Protein AF-A0A259GC71-F1 (afdb_monomer_lite)

Sequence (71 aa):
MLHIVNKSATDRGSLESCLAMATKGSAVLLIEDAVYAATTGGAAAAKIQAAAADLIWLQSTKAASLGCNLI

Structure (mmCIF, N/CA/C/O backbone):
data_AF-A0A259GC71-F1
#
_entry.id   AF-A0A259GC71-F1
#
loop_
_atom_site.group_PDB
_atom_site.id
_atom_site.type_symbol
_atom_site.label_atom_id
_atom_site.label_alt_id
_atom_site.label_comp_id
_atom_site.label_asym_id
_atom_site.label_entity_id
_atom_site.label_seq_id
_atom_site.pdbx_PDB_ins_code
_atom_site.Cartn_x
_atom_site.Cartn_y
_atom_site.Cartn_z
_atom_site.occupancy
_atom_site.B_iso_or_equiv
_atom_site.auth_seq_id
_atom_site.auth_comp_id
_atom_site.auth_asym_id
_atom_site.auth_atom_id
_atom_site.pdbx_PDB_model_num
ATOM 1 N N . MET A 1 1 ? -2.783 3.310 16.176 1.00 89.88 1 MET A N 1
ATOM 2 C CA . MET A 1 1 ? -1.304 3.320 16.303 1.00 89.88 1 MET A CA 1
ATOM 3 C C . MET A 1 1 ? -0.728 4.097 15.124 1.00 89.88 1 MET A C 1
ATOM 5 O O . MET A 1 1 ? -1.404 4.152 14.104 1.00 89.88 1 MET A O 1
ATOM 9 N N . LEU A 1 2 ? 0.455 4.710 15.242 1.00 94.62 2 LEU A N 1
ATOM 10 C CA . LEU A 1 2 ? 1.165 5.295 14.096 1.00 94.62 2 LEU A CA 1
ATOM 11 C C . LEU A 1 2 ? 2.285 4.349 13.652 1.00 94.62 2 LEU A C 1
ATOM 13 O O . LEU A 1 2 ? 3.152 4.008 14.453 1.00 94.62 2 LEU A O 1
ATOM 17 N N . HIS A 1 3 ? 2.271 3.965 12.381 1.00 95.38 3 HIS A N 1
ATOM 18 C CA . HIS A 1 3 ? 3.318 3.191 11.729 1.00 95.38 3 HIS A CA 1
ATOM 19 C C . HIS A 1 3 ? 4.080 4.095 10.765 1.00 95.38 3 HIS A C 1
ATOM 21 O O . HIS A 1 3 ? 3.471 4.874 10.037 1.00 95.38 3 HIS A O 1
ATOM 27 N N . ILE A 1 4 ? 5.406 4.000 10.753 1.00 94.69 4 ILE A N 1
ATOM 28 C CA . ILE A 1 4 ? 6.262 4.814 9.889 1.00 94.69 4 ILE A CA 1
ATOM 29 C C . ILE A 1 4 ? 7.064 3.869 9.007 1.00 94.69 4 ILE A C 1
ATOM 31 O O . ILE A 1 4 ? 7.732 2.968 9.512 1.00 94.69 4 ILE A O 1
ATOM 35 N N . VAL A 1 5 ? 7.003 4.086 7.697 1.00 93.94 5 VAL A N 1
ATOM 36 C CA . VAL A 1 5 ? 7.790 3.348 6.708 1.00 93.94 5 VAL A CA 1
ATOM 37 C C . VAL A 1 5 ? 8.678 4.354 5.992 1.00 93.94 5 VAL A C 1
ATOM 39 O O . VAL A 1 5 ? 8.186 5.342 5.447 1.00 93.94 5 VAL A O 1
ATOM 42 N N . ASN A 1 6 ? 9.988 4.119 6.017 1.00 93.50 6 ASN A N 1
ATOM 43 C CA . ASN A 1 6 ? 10.976 4.970 5.350 1.00 93.50 6 ASN A CA 1
ATOM 44 C C . ASN A 1 6 ? 11.742 4.259 4.224 1.00 93.50 6 ASN A C 1
ATOM 46 O O . ASN A 1 6 ? 12.487 4.888 3.478 1.00 93.50 6 ASN A O 1
ATOM 50 N N . LYS A 1 7 ? 11.560 2.944 4.082 1.00 93.75 7 LYS A N 1
ATOM 51 C CA . LYS A 1 7 ? 12.183 2.149 3.023 1.00 93.75 7 LYS A CA 1
ATOM 52 C C . LYS A 1 7 ? 11.244 1.930 1.849 1.00 93.75 7 LYS A C 1
ATOM 54 O O . LYS A 1 7 ? 10.026 1.916 2.008 1.00 93.75 7 LYS A O 1
ATOM 59 N N . SER A 1 8 ? 11.839 1.768 0.667 1.00 90.88 8 SER A N 1
ATOM 60 C CA . SER A 1 8 ? 11.112 1.426 -0.556 1.00 90.88 8 SER A CA 1
ATOM 61 C C . SER A 1 8 ? 10.229 0.197 -0.331 1.00 90.88 8 SER A C 1
ATOM 63 O O . SER A 1 8 ? 10.626 -0.741 0.359 1.00 90.88 8 SER A O 1
ATOM 65 N N . ALA A 1 9 ? 9.068 0.151 -0.985 1.00 90.06 9 ALA A N 1
ATOM 66 C CA . ALA A 1 9 ? 8.189 -1.018 -0.954 1.00 90.06 9 ALA A CA 1
ATOM 67 C C . ALA A 1 9 ? 8.842 -2.301 -1.497 1.00 90.06 9 ALA A C 1
ATOM 69 O O . ALA A 1 9 ? 8.377 -3.399 -1.218 1.00 90.06 9 ALA A O 1
ATOM 70 N N . THR A 1 10 ? 9.908 -2.174 -2.287 1.00 88.94 10 THR A N 1
ATOM 71 C CA . THR A 1 10 ? 10.683 -3.313 -2.796 1.00 88.94 10 THR A CA 1
ATOM 72 C C . THR A 1 10 ? 11.832 -3.718 -1.872 1.00 88.94 10 THR A C 1
ATOM 74 O O . THR A 1 10 ? 12.479 -4.735 -2.118 1.00 88.94 10 THR A O 1
ATOM 77 N N . ASP A 1 11 ? 12.097 -2.955 -0.807 1.00 86.69 11 ASP A N 1
ATOM 78 C CA . ASP A 1 11 ? 13.195 -3.208 0.122 1.00 86.69 11 ASP A CA 1
ATOM 79 C C . ASP A 1 11 ? 12.717 -4.002 1.347 1.00 86.69 11 ASP A C 1
ATOM 81 O O . ASP A 1 11 ? 11.978 -3.512 2.210 1.00 86.69 11 ASP A O 1
ATOM 85 N N . ARG A 1 12 ? 13.178 -5.258 1.417 1.00 82.44 12 ARG A N 1
ATOM 86 C CA . ARG A 1 12 ? 13.134 -6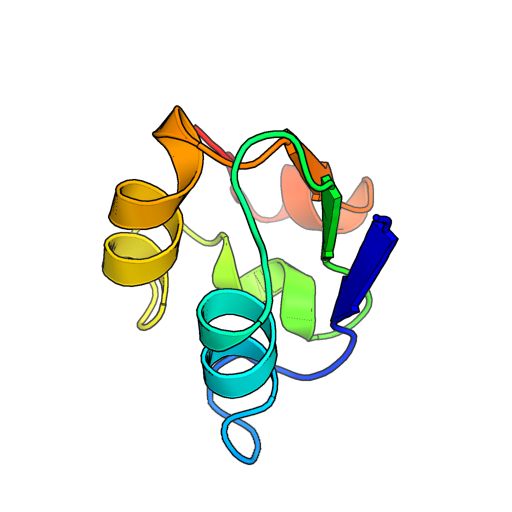.140 2.601 1.00 82.44 12 ARG A CA 1
ATOM 87 C C . ARG A 1 12 ? 11.750 -6.354 3.239 1.00 82.44 12 ARG A C 1
ATOM 89 O O . ARG A 1 12 ? 11.679 -6.771 4.391 1.00 82.44 12 ARG A O 1
ATOM 96 N N . GLY A 1 13 ? 10.655 -6.106 2.517 1.00 89.38 13 GLY A N 1
ATOM 97 C CA . GLY A 1 13 ? 9.292 -6.405 2.979 1.00 89.38 13 GLY A CA 1
ATOM 98 C C . GLY A 1 13 ? 8.808 -5.544 4.155 1.00 89.38 13 GLY A C 1
ATOM 99 O O . GLY A 1 13 ? 7.931 -5.960 4.919 1.00 89.38 13 GLY A O 1
ATOM 100 N N . SER A 1 14 ? 9.414 -4.369 4.355 1.00 91.50 14 SER A N 1
ATOM 101 C CA . SER A 1 14 ? 9.082 -3.463 5.465 1.00 91.50 14 SER A CA 1
ATOM 102 C C . SER A 1 14 ? 7.640 -2.946 5.383 1.00 91.50 14 SER A C 1
ATOM 104 O O . SER A 1 14 ? 6.933 -2.919 6.393 1.00 91.50 14 SER A O 1
ATOM 106 N N . LEU A 1 15 ? 7.175 -2.614 4.175 1.00 93.19 15 LEU A N 1
ATOM 107 C CA . LEU A 1 15 ? 5.798 -2.196 3.921 1.00 93.19 15 LEU A CA 1
ATOM 108 C C . LEU A 1 15 ? 4.806 -3.336 4.180 1.00 93.19 15 LEU A C 1
ATOM 110 O O . LEU A 1 15 ? 3.791 -3.128 4.835 1.00 93.19 15 LEU A O 1
ATOM 114 N N . GLU A 1 16 ? 5.102 -4.547 3.717 1.00 93.50 16 GLU A N 1
ATOM 115 C CA . GLU A 1 16 ? 4.268 -5.732 3.925 1.00 93.50 16 GLU A CA 1
ATOM 116 C C . GLU A 1 16 ? 4.114 -6.055 5.408 1.00 93.50 16 GLU A C 1
ATOM 118 O O . GLU A 1 16 ? 3.003 -6.287 5.880 1.00 93.50 16 GLU A O 1
ATOM 123 N N . SER A 1 17 ? 5.220 -6.019 6.152 1.00 93.81 17 SER A N 1
ATOM 124 C CA . SER A 1 17 ? 5.211 -6.254 7.598 1.00 93.81 17 SER A CA 1
ATOM 125 C C . SER A 1 17 ? 4.406 -5.175 8.326 1.00 93.81 17 SER A C 1
ATOM 127 O O . SER A 1 17 ? 3.615 -5.481 9.217 1.00 93.81 17 SER A O 1
ATOM 129 N N . CYS A 1 18 ? 4.550 -3.912 7.908 1.00 94.69 18 CYS A N 1
ATOM 130 C CA . CYS A 1 18 ? 3.752 -2.802 8.421 1.00 94.69 18 CYS A CA 1
ATOM 131 C C . CYS A 1 18 ? 2.254 -3.025 8.176 1.00 94.69 18 CYS A C 1
ATOM 133 O O . CYS A 1 18 ? 1.462 -2.911 9.107 1.00 94.69 18 CYS A O 1
ATOM 135 N N . LEU A 1 19 ? 1.866 -3.374 6.947 1.00 93.56 19 LEU A N 1
ATOM 136 C CA . LEU A 1 19 ? 0.472 -3.620 6.576 1.00 93.56 19 LEU A CA 1
ATOM 137 C C . LEU A 1 19 ? -0.130 -4.815 7.325 1.00 93.56 19 LEU A C 1
ATOM 139 O O . LEU A 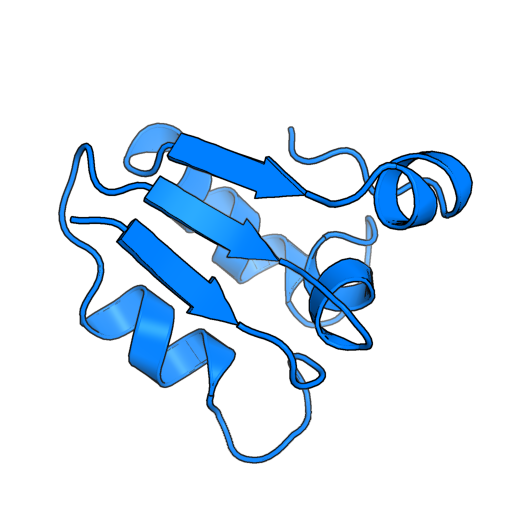1 19 ? -1.290 -4.756 7.713 1.00 93.56 19 LEU A O 1
ATOM 143 N N . ALA A 1 20 ? 0.653 -5.866 7.580 1.00 94.00 20 ALA A N 1
ATOM 144 C CA . ALA A 1 20 ? 0.206 -7.023 8.358 1.00 94.00 20 ALA A CA 1
ATOM 145 C C . ALA A 1 20 ? -0.051 -6.690 9.840 1.00 94.00 20 ALA A C 1
ATOM 147 O O . ALA A 1 20 ? -0.875 -7.336 10.485 1.00 94.00 20 ALA A O 1
ATOM 148 N N . MET A 1 21 ? 0.653 -5.695 10.387 1.00 94.19 21 MET A N 1
ATOM 149 C CA . M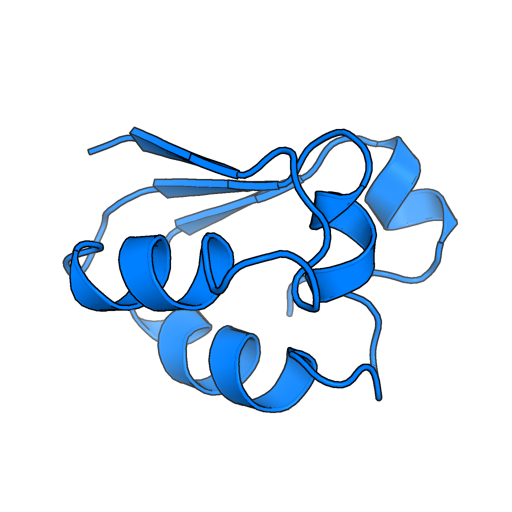ET A 1 21 ? 0.492 -5.244 11.773 1.00 94.19 21 MET A CA 1
ATOM 150 C C . MET A 1 21 ? -0.524 -4.109 11.937 1.00 94.19 21 MET A C 1
ATOM 152 O O . MET A 1 21 ? -1.021 -3.888 13.044 1.00 94.19 21 MET A O 1
ATOM 156 N N . ALA A 1 22 ? -0.793 -3.351 10.876 1.00 94.69 22 ALA A N 1
ATOM 157 C CA . ALA A 1 22 ? -1.681 -2.203 10.923 1.00 94.69 22 ALA A CA 1
ATOM 158 C C . ALA A 1 22 ? -3.137 -2.660 11.071 1.00 94.69 22 ALA A C 1
ATOM 160 O O . ALA A 1 22 ? -3.680 -3.387 10.244 1.00 94.69 22 ALA A O 1
ATOM 161 N N . THR A 1 23 ? -3.785 -2.213 12.142 1.00 94.69 23 THR A N 1
ATOM 162 C CA . THR A 1 23 ? -5.203 -2.481 12.404 1.00 94.69 23 THR A CA 1
ATOM 163 C C . THR A 1 23 ? -6.078 -1.322 11.938 1.00 94.69 23 THR A C 1
ATOM 165 O O . THR A 1 23 ? -5.602 -0.192 11.808 1.00 94.69 23 THR A O 1
ATOM 168 N N . LYS A 1 24 ? -7.376 -1.583 11.737 1.00 95.38 24 LYS A N 1
ATOM 169 C CA . LYS A 1 24 ? -8.366 -0.571 11.343 1.00 95.38 24 LYS A CA 1
ATOM 170 C C . LYS A 1 24 ? -8.276 0.684 12.225 1.00 95.38 24 LYS A C 1
ATOM 172 O O . LYS A 1 24 ? -8.280 0.591 13.452 1.00 95.38 24 LYS A O 1
ATOM 177 N N . GLY A 1 25 ? -8.200 1.852 11.593 1.00 93.31 25 GLY A N 1
ATOM 178 C CA . GLY A 1 25 ? -8.040 3.154 12.243 1.00 93.31 25 GLY A CA 1
ATOM 179 C C . GLY A 1 25 ? -6.597 3.517 12.612 1.00 93.31 25 GLY A C 1
ATOM 180 O O . GLY A 1 25 ? -6.366 4.592 13.164 1.00 93.31 25 GLY A O 1
ATOM 181 N N . SER A 1 26 ? -5.610 2.662 12.327 1.00 95.75 26 SER A N 1
ATOM 182 C CA . SER A 1 26 ? -4.197 3.021 12.478 1.00 95.75 26 SER A CA 1
ATOM 183 C C . SER A 1 26 ? -3.727 3.934 11.349 1.00 95.75 26 SER A C 1
ATOM 185 O O . SER A 1 26 ? -4.231 3.876 10.228 1.00 95.75 26 SER A O 1
ATOM 187 N N . ALA A 1 27 ? -2.747 4.780 11.662 1.00 94.31 27 ALA A N 1
ATOM 188 C CA . ALA A 1 27 ? -2.126 5.679 10.708 1.00 94.31 27 ALA A CA 1
ATOM 189 C C . ALA A 1 27 ? -0.840 5.0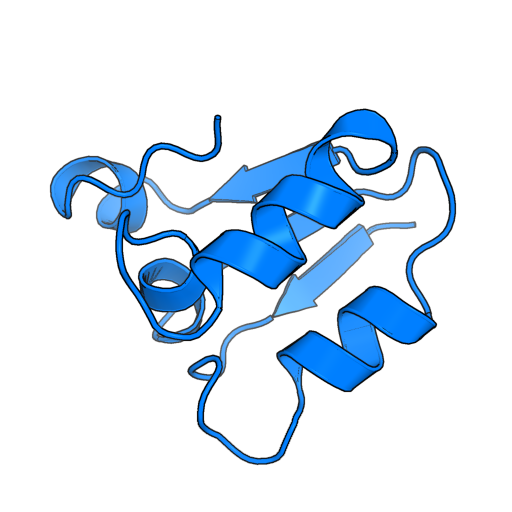66 10.145 1.00 94.31 27 ALA A C 1
ATOM 191 O O . ALA A 1 27 ? -0.041 4.517 10.906 1.00 94.31 27 ALA A O 1
ATOM 192 N N . VAL A 1 28 ? -0.616 5.200 8.840 1.00 94.12 28 VAL A N 1
ATOM 193 C CA . VAL A 1 28 ? 0.622 4.809 8.157 1.00 94.12 28 VAL A CA 1
ATOM 194 C C . VAL A 1 28 ? 1.233 6.043 7.505 1.00 94.12 28 VAL A C 1
ATOM 196 O O . VAL A 1 28 ? 0.610 6.681 6.659 1.00 94.12 28 VAL A O 1
ATOM 199 N N . LEU A 1 29 ? 2.456 6.379 7.908 1.00 93.06 29 LEU A N 1
ATOM 200 C CA . LEU A 1 29 ? 3.241 7.487 7.381 1.00 93.06 29 LEU A CA 1
ATOM 201 C C . LEU A 1 29 ? 4.339 6.966 6.449 1.00 93.06 29 LEU A C 1
ATOM 203 O O . LEU A 1 29 ? 5.248 6.258 6.887 1.00 93.06 29 LEU A O 1
ATOM 207 N N . LEU A 1 30 ? 4.269 7.367 5.181 1.00 92.31 30 LEU A N 1
ATOM 208 C CA . LEU A 1 30 ? 5.288 7.096 4.169 1.00 92.31 30 LEU A CA 1
ATOM 209 C C . LEU A 1 30 ? 6.244 8.289 4.045 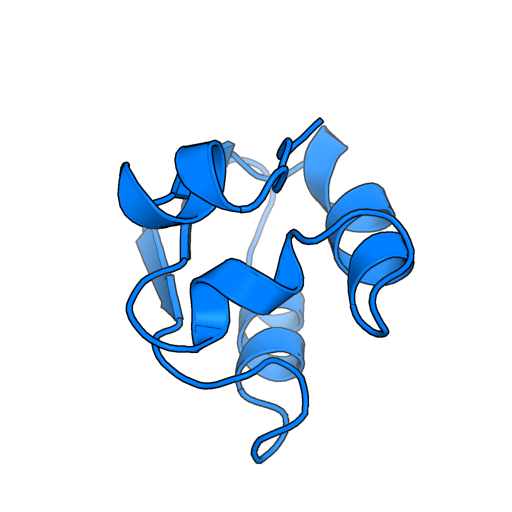1.00 92.31 30 LEU A C 1
ATOM 211 O O . LEU A 1 30 ? 5.835 9.410 3.718 1.00 92.31 30 LEU A O 1
ATOM 215 N N . ILE A 1 31 ? 7.530 8.044 4.290 1.00 91.44 31 ILE A N 1
ATOM 216 C CA . ILE A 1 31 ? 8.608 9.040 4.189 1.00 91.44 31 ILE A CA 1
ATOM 217 C C . ILE A 1 31 ? 9.815 8.474 3.438 1.00 91.44 31 ILE A C 1
ATOM 219 O O . ILE A 1 31 ? 9.865 7.284 3.141 1.00 91.44 31 ILE A O 1
ATOM 223 N N . GLU A 1 32 ? 10.787 9.335 3.127 1.00 91.44 32 GLU A N 1
ATOM 224 C CA . GLU A 1 32 ? 12.013 8.960 2.406 1.00 91.44 32 GLU A CA 1
ATOM 225 C C . GLU A 1 32 ? 11.706 8.177 1.115 1.00 91.44 32 GLU A C 1
ATOM 227 O O . GLU A 1 32 ? 11.002 8.700 0.253 1.00 91.44 32 GLU A O 1
ATOM 232 N N . ASP A 1 33 ? 12.203 6.945 0.982 1.00 91.12 33 ASP A N 1
ATOM 233 C CA . ASP A 1 33 ? 12.019 6.099 -0.200 1.00 91.12 33 ASP A CA 1
ATOM 234 C C . ASP A 1 33 ? 10.653 5.400 -0.211 1.00 91.12 33 ASP A C 1
ATOM 236 O O . ASP A 1 33 ? 10.180 4.951 -1.256 1.00 91.12 33 ASP A O 1
ATOM 240 N N . ALA A 1 34 ? 9.978 5.329 0.938 1.00 91.62 34 ALA A N 1
ATOM 241 C CA . ALA A 1 34 ? 8.663 4.706 1.039 1.00 91.62 34 ALA A CA 1
ATOM 242 C C . ALA A 1 34 ? 7.574 5.512 0.327 1.00 91.62 34 ALA A C 1
ATOM 244 O O . ALA A 1 34 ? 6.536 4.956 -0.024 1.00 91.62 34 ALA A O 1
ATOM 245 N N . VAL A 1 35 ? 7.799 6.808 0.077 1.00 89.50 35 VAL A N 1
ATOM 246 C CA . VAL A 1 35 ? 6.833 7.664 -0.632 1.00 89.50 35 VAL A CA 1
ATOM 247 C C . VAL A 1 35 ? 6.472 7.107 -2.007 1.00 89.50 35 VAL A C 1
ATOM 249 O O . VAL A 1 35 ? 5.323 7.205 -2.424 1.00 89.50 35 VAL A O 1
ATOM 252 N N . TYR A 1 36 ? 7.420 6.445 -2.676 1.00 87.12 36 TYR A N 1
ATOM 253 C CA . TYR A 1 36 ? 7.199 5.857 -3.994 1.00 87.12 36 TYR A CA 1
ATOM 254 C C . TYR A 1 36 ? 6.250 4.658 -3.964 1.00 87.12 36 TYR A C 1
ATOM 256 O O . TYR A 1 36 ? 5.708 4.292 -5.007 1.00 87.12 36 TYR A O 1
ATOM 264 N N . ALA A 1 37 ? 6.001 4.063 -2.793 1.00 89.50 37 ALA A N 1
ATOM 265 C CA . ALA A 1 37 ? 5.025 2.991 -2.647 1.00 89.50 37 ALA A CA 1
ATOM 266 C C . ALA A 1 37 ? 3.611 3.449 -3.040 1.00 89.50 37 ALA A C 1
ATOM 268 O O . ALA A 1 37 ? 2.855 2.662 -3.605 1.00 89.50 37 ALA A O 1
ATOM 269 N N . ALA A 1 38 ? 3.291 4.726 -2.800 1.00 86.19 38 ALA A N 1
ATOM 270 C CA . ALA A 1 38 ? 2.018 5.354 -3.145 1.00 86.19 38 ALA A CA 1
ATOM 271 C C . ALA A 1 38 ? 1.955 5.873 -4.597 1.00 86.19 38 ALA A C 1
ATOM 273 O O . ALA A 1 38 ? 1.001 6.556 -4.969 1.00 86.19 38 ALA A O 1
ATOM 274 N N . THR A 1 39 ? 2.947 5.555 -5.437 1.00 86.25 39 THR A N 1
ATOM 275 C CA . THR A 1 39 ? 2.915 5.912 -6.862 1.00 86.25 39 THR A CA 1
ATOM 276 C C . THR A 1 39 ? 1.848 5.085 -7.573 1.00 86.25 39 THR A C 1
ATOM 278 O O . THR A 1 39 ? 1.853 3.851 -7.507 1.00 86.25 39 THR A O 1
ATOM 281 N N . THR A 1 40 ? 0.957 5.751 -8.307 1.00 80.56 40 THR A N 1
ATOM 282 C CA . THR A 1 40 ? -0.048 5.076 -9.140 1.00 80.56 40 THR A CA 1
ATOM 283 C C . THR A 1 40 ? 0.632 4.149 -10.152 1.00 80.56 40 THR A C 1
ATOM 285 O O . THR A 1 40 ? 1.592 4.539 -10.811 1.00 80.56 40 THR A O 1
ATOM 288 N N . GLY A 1 41 ? 0.152 2.907 -10.269 1.00 81.19 41 GLY A N 1
ATOM 289 C CA . GLY A 1 41 ? 0.748 1.893 -11.152 1.00 81.19 41 GLY A CA 1
ATOM 290 C C . GLY A 1 41 ? 2.063 1.286 -10.640 1.00 81.19 41 GLY A C 1
ATOM 291 O O . GLY A 1 41 ? 2.635 0.429 -11.309 1.00 81.19 41 GLY A O 1
ATOM 292 N N . GLY A 1 42 ? 2.538 1.693 -9.458 1.00 83.38 42 GLY A N 1
ATOM 293 C CA . GLY A 1 42 ? 3.697 1.098 -8.799 1.00 83.38 42 GLY A CA 1
ATOM 294 C C . GLY A 1 42 ? 3.415 -0.296 -8.229 1.00 83.38 42 GLY A C 1
ATOM 295 O O . GLY A 1 42 ? 2.268 -0.685 -8.005 1.00 83.38 42 GLY A O 1
ATOM 296 N N . ALA A 1 43 ? 4.479 -1.042 -7.921 1.00 85.81 43 ALA A N 1
ATOM 297 C CA . ALA A 1 43 ? 4.393 -2.430 -7.450 1.00 85.81 43 ALA A CA 1
ATOM 298 C C . ALA A 1 43 ? 3.561 -2.616 -6.161 1.00 85.81 43 ALA A C 1
ATOM 300 O O . ALA A 1 43 ? 2.984 -3.680 -5.943 1.00 85.81 43 ALA A O 1
ATOM 301 N N . ALA A 1 44 ? 3.485 -1.587 -5.311 1.00 89.62 44 ALA A N 1
ATOM 302 C CA . ALA A 1 44 ? 2.734 -1.615 -4.056 1.00 89.62 44 ALA A CA 1
ATOM 303 C C . ALA A 1 44 ? 1.327 -1.007 -4.149 1.00 89.62 44 ALA A C 1
ATOM 305 O O . ALA A 1 44 ? 0.563 -1.121 -3.189 1.00 89.62 44 ALA A O 1
ATOM 306 N N . ALA A 1 45 ? 0.957 -0.409 -5.289 1.00 86.62 45 ALA A N 1
ATOM 307 C CA . ALA A 1 45 ? -0.279 0.357 -5.430 1.00 86.62 45 ALA A CA 1
ATOM 308 C C . ALA A 1 45 ? -1.520 -0.475 -5.077 1.00 86.62 45 ALA A C 1
ATOM 310 O O . ALA A 1 45 ? -2.345 -0.034 -4.283 1.00 86.62 45 ALA A O 1
ATOM 311 N N . ALA A 1 46 ? -1.607 -1.714 -5.573 1.00 88.19 46 ALA A N 1
ATOM 312 C CA . ALA A 1 46 ? -2.736 -2.602 -5.289 1.00 88.19 46 ALA A CA 1
ATOM 313 C C . ALA A 1 46 ? -2.859 -2.959 -3.794 1.00 88.19 46 ALA A C 1
ATOM 315 O O . ALA A 1 46 ? -3.965 -3.035 -3.262 1.00 88.19 46 ALA A O 1
ATOM 316 N N . LYS A 1 47 ? -1.730 -3.147 -3.095 1.00 89.56 47 LYS A N 1
ATOM 317 C CA . LYS A 1 47 ? -1.723 -3.466 -1.656 1.00 89.56 47 LYS A CA 1
ATOM 318 C C . LYS A 1 47 ? -2.152 -2.264 -0.818 1.00 89.56 47 LYS A C 1
ATOM 320 O O . LYS A 1 47 ? -2.957 -2.412 0.096 1.00 89.56 47 LYS A O 1
ATOM 325 N N . ILE A 1 48 ? -1.640 -1.078 -1.150 1.00 89.50 48 ILE A N 1
ATOM 326 C CA . ILE A 1 48 ? -2.030 0.175 -0.493 1.00 89.50 48 ILE A CA 1
ATOM 327 C C . ILE A 1 48 ? -3.514 0.452 -0.729 1.00 89.50 48 ILE A C 1
ATOM 329 O O . ILE A 1 48 ? -4.228 0.766 0.218 1.00 89.50 48 ILE A O 1
ATOM 333 N N . GLN A 1 49 ? -3.998 0.252 -1.958 1.00 87.75 49 GLN A N 1
ATOM 334 C CA . GLN A 1 49 ? -5.410 0.422 -2.302 1.00 87.75 49 GLN A CA 1
ATOM 335 C C . GLN A 1 49 ? -6.327 -0.498 -1.499 1.00 87.75 49 GLN A C 1
ATOM 337 O O . GLN A 1 49 ? -7.339 -0.040 -0.976 1.00 87.75 49 GLN A O 1
ATOM 342 N N . ALA A 1 50 ? -5.947 -1.766 -1.332 1.00 89.62 50 ALA A N 1
ATOM 343 C CA . ALA A 1 50 ? -6.707 -2.708 -0.517 1.00 89.62 50 ALA A CA 1
ATOM 344 C C . ALA A 1 50 ? -6.780 -2.296 0.967 1.00 89.62 50 ALA A C 1
ATOM 346 O O . ALA A 1 50 ? -7.794 -2.534 1.616 1.00 89.62 50 ALA A O 1
ATOM 347 N N . ALA A 1 51 ? -5.732 -1.660 1.498 1.00 91.31 51 ALA A N 1
ATOM 348 C CA . ALA A 1 51 ? -5.662 -1.240 2.899 1.00 91.31 51 ALA A CA 1
ATOM 349 C C . ALA A 1 51 ? -6.212 0.178 3.159 1.00 91.31 51 ALA A C 1
ATOM 351 O O . ALA A 1 51 ? -6.407 0.569 4.310 1.00 91.31 51 ALA A O 1
ATOM 352 N N . ALA A 1 52 ? -6.474 0.970 2.119 1.00 87.25 52 ALA A N 1
ATOM 353 C CA . ALA A 1 52 ? -6.861 2.373 2.260 1.00 87.25 52 ALA A CA 1
ATOM 354 C C . ALA A 1 52 ? -8.237 2.620 2.865 1.00 87.25 52 ALA A C 1
ATOM 356 O O . ALA A 1 52 ? -8.441 3.659 3.482 1.00 87.25 52 ALA A O 1
ATOM 357 N N . ALA A 1 53 ? -9.157 1.663 2.755 1.00 88.44 53 ALA A N 1
ATOM 358 C CA . ALA A 1 53 ? -10.459 1.778 3.404 1.00 88.44 53 ALA A CA 1
ATOM 359 C C . ALA A 1 53 ? -10.374 1.661 4.939 1.00 88.44 53 ALA A C 1
ATOM 361 O O . ALA A 1 53 ? -11.251 2.158 5.646 1.00 88.44 53 ALA A O 1
ATOM 362 N N . ASP A 1 54 ? -9.336 0.997 5.457 1.00 92.44 54 ASP A N 1
ATOM 363 C CA . ASP A 1 54 ? -9.202 0.697 6.882 1.00 92.44 54 ASP A CA 1
ATOM 364 C C . ASP A 1 54 ? -8.124 1.526 7.585 1.00 92.44 54 ASP A C 1
ATOM 366 O O . ASP A 1 54 ? -8.177 1.665 8.809 1.00 92.44 54 ASP A O 1
ATOM 370 N N . LEU A 1 55 ? -7.160 2.082 6.849 1.00 93.00 55 LEU A N 1
ATOM 371 C CA . LEU A 1 55 ? -6.014 2.806 7.400 1.00 93.00 55 LEU A CA 1
ATOM 372 C C . LEU A 1 55 ? -6.048 4.293 7.047 1.00 93.00 55 LEU A C 1
ATOM 374 O O . LEU A 1 55 ? -6.503 4.696 5.981 1.00 93.00 55 LEU A O 1
ATOM 378 N N . ILE A 1 56 ? -5.502 5.111 7.943 1.00 92.00 56 ILE A N 1
ATOM 379 C CA . ILE A 1 56 ? -5.311 6.545 7.722 1.00 92.00 56 ILE A CA 1
ATOM 380 C C . ILE A 1 56 ? -3.929 6.744 7.104 1.00 92.00 56 ILE A C 1
ATOM 382 O O . ILE A 1 56 ? -2.923 6.353 7.694 1.00 92.00 56 ILE A O 1
ATOM 386 N N . TRP A 1 57 ? -3.853 7.370 5.936 1.00 89.69 57 TRP A N 1
ATOM 387 C CA . TRP A 1 57 ? -2.587 7.523 5.226 1.00 89.69 57 TRP A CA 1
ATOM 388 C C . TRP A 1 57 ? -2.011 8.926 5.342 1.00 89.69 57 TRP A C 1
ATOM 390 O O . TRP A 1 57 ? -2.703 9.925 5.160 1.00 89.69 57 TRP A O 1
ATOM 400 N N . LEU A 1 58 ? -0.713 8.986 5.621 1.00 88.25 58 LEU A N 1
ATOM 401 C CA . LEU A 1 58 ? 0.065 10.211 5.698 1.00 88.25 58 LEU A CA 1
ATOM 402 C C . LEU A 1 58 ? 1.272 10.082 4.766 1.00 88.25 58 LEU A C 1
ATOM 404 O O . LEU A 1 58 ? 1.928 9.042 4.709 1.00 88.25 58 LEU A O 1
ATOM 408 N N . GLN A 1 59 ? 1.594 11.155 4.053 1.00 82.75 59 GLN A N 1
ATOM 409 C CA . GLN A 1 59 ? 2.769 11.208 3.189 1.00 82.75 59 GLN A CA 1
ATOM 410 C C . GLN A 1 59 ? 3.472 12.555 3.306 1.00 82.75 59 GLN A C 1
ATOM 412 O O . GLN A 1 59 ? 2.837 13.582 3.548 1.00 82.75 59 GLN A O 1
ATOM 417 N N . SER A 1 60 ? 4.794 12.560 3.121 1.00 79.12 60 SER A N 1
ATOM 418 C CA . SER A 1 60 ? 5.530 13.823 2.996 1.00 79.12 60 SER A CA 1
ATOM 419 C C . SER A 1 60 ? 5.111 14.584 1.729 1.00 79.12 60 SER A C 1
ATOM 421 O O . SER A 1 60 ? 4.725 13.981 0.727 1.00 79.12 60 SER A O 1
ATOM 423 N N . THR A 1 61 ? 5.253 15.910 1.728 1.00 71.69 61 THR A N 1
ATOM 424 C CA . THR A 1 61 ? 4.947 16.776 0.569 1.00 71.69 61 THR A CA 1
ATOM 425 C C . THR A 1 61 ? 5.710 16.390 -0.704 1.00 71.69 61 THR A C 1
ATOM 427 O O . THR A 1 61 ? 5.233 16.636 -1.811 1.00 71.69 61 THR A O 1
ATOM 430 N N . LYS A 1 62 ? 6.863 15.723 -0.566 1.00 65.44 62 LYS A N 1
ATOM 431 C CA . LYS A 1 62 ? 7.638 15.182 -1.688 1.00 65.44 62 LYS A CA 1
ATOM 432 C C . LYS A 1 62 ? 6.875 14.095 -2.456 1.00 65.44 62 LYS A C 1
ATOM 434 O O . LYS A 1 62 ? 6.967 14.048 -3.678 1.00 65.44 62 LYS A O 1
ATOM 439 N N . ALA A 1 63 ? 6.076 13.277 -1.772 1.00 66.00 63 ALA A N 1
ATOM 440 C CA . ALA A 1 63 ? 5.251 12.242 -2.394 1.00 66.00 63 ALA A CA 1
ATOM 441 C C . ALA A 1 63 ? 4.189 12.846 -3.329 1.00 66.00 63 ALA A C 1
ATOM 443 O O . ALA A 1 63 ? 4.052 12.427 -4.477 1.00 66.00 63 ALA A O 1
ATOM 444 N N . ALA A 1 64 ? 3.515 13.909 -2.878 1.00 65.06 64 ALA A N 1
ATOM 445 C CA . ALA A 1 64 ? 2.510 14.609 -3.677 1.00 65.06 64 ALA A CA 1
ATOM 446 C C . ALA A 1 64 ? 3.099 15.159 -4.992 1.00 65.06 64 ALA A C 1
ATOM 448 O O . ALA A 1 64 ? 2.469 15.062 -6.043 1.00 65.06 64 ALA A O 1
ATOM 449 N N . SER A 1 65 ? 4.343 15.658 -4.967 1.00 60.75 65 SER A N 1
ATOM 450 C CA . SER A 1 65 ? 5.034 16.148 -6.174 1.00 60.75 65 SER A CA 1
ATOM 451 C C . SER A 1 65 ? 5.417 15.054 -7.181 1.00 60.75 65 SER A C 1
ATOM 453 O O . SER A 1 65 ? 5.691 15.359 -8.337 1.00 60.75 65 SER A O 1
ATOM 455 N N . LEU A 1 66 ? 5.406 13.785 -6.765 1.00 61.28 66 LEU A N 1
ATOM 456 C CA . LEU A 1 66 ? 5.727 12.624 -7.602 1.00 61.28 66 LEU A CA 1
ATOM 457 C C . LEU A 1 66 ? 4.480 11.990 -8.241 1.00 61.28 66 LEU A C 1
ATOM 459 O O . LEU A 1 66 ? 4.567 10.905 -8.810 1.00 61.28 66 LEU A O 1
ATOM 463 N N . GLY A 1 67 ? 3.310 12.625 -8.120 1.00 62.03 67 GLY A N 1
ATOM 464 C CA . GLY A 1 67 ? 2.046 12.038 -8.574 1.00 62.03 67 GLY A CA 1
ATOM 465 C C . GLY A 1 67 ? 1.583 10.861 -7.709 1.00 62.03 67 GLY A C 1
ATOM 466 O O . GLY A 1 67 ? 0.746 10.065 -8.141 1.00 62.03 67 GLY A O 1
ATOM 467 N N . CYS A 1 68 ? 2.120 10.739 -6.488 1.00 63.91 68 CYS A N 1
ATOM 468 C CA . CYS A 1 68 ? 1.610 9.811 -5.486 1.00 63.91 68 CYS A CA 1
ATOM 469 C C . CYS A 1 68 ? 0.342 10.413 -4.873 1.00 63.91 68 CYS A C 1
ATOM 471 O O . CYS A 1 68 ? 0.393 11.159 -3.891 1.00 63.91 68 CYS A O 1
ATOM 473 N N . ASN A 1 69 ? -0.805 10.110 -5.474 1.00 59.06 69 ASN A N 1
ATOM 474 C CA . ASN A 1 69 ? -2.073 10.254 -4.780 1.00 59.06 69 ASN A CA 1
ATOM 475 C C . ASN A 1 69 ? -2.293 8.970 -3.987 1.00 59.06 69 ASN A C 1
ATOM 477 O O . ASN A 1 69 ? -2.677 7.939 -4.538 1.00 59.06 69 ASN A O 1
ATOM 481 N N . LEU A 1 70 ? -2.044 9.047 -2.678 1.00 60.78 70 LEU A N 1
ATOM 482 C CA . LEU A 1 70 ? -2.848 8.257 -1.758 1.00 60.78 70 LEU A CA 1
ATOM 483 C C . LEU A 1 70 ? -4.297 8.640 -2.060 1.00 60.78 70 LEU A C 1
ATOM 485 O O . LEU A 1 70 ? -4.631 9.821 -1.992 1.00 60.78 70 LEU A O 1
ATOM 489 N N . ILE A 1 71 ? -5.041 7.651 -2.551 1.00 50.31 71 ILE A N 1
ATOM 490 C CA . ILE A 1 71 ? -6.456 7.715 -2.944 1.00 50.31 71 ILE A CA 1
ATOM 491 C C . ILE A 1 71 ? -7.273 8.673 -2.084 1.00 50.31 71 ILE A C 1
ATOM 493 O O . ILE A 1 71 ? -7.135 8.603 -0.842 1.00 50.31 71 ILE A O 1
#

Radius of gyration: 10.59 Å; chains: 1; bounding box: 24×24×28 Å

Secondary structure (DSSP, 8-state):
-EEEE-S-TTSTTHHHHHHHHPPTT-EEEE-GGGGGGGSTTST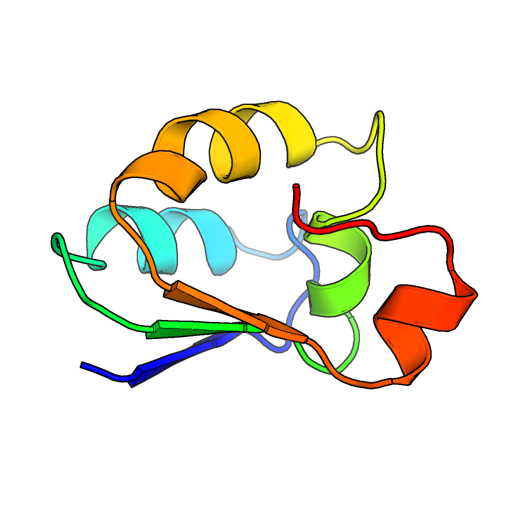THHHHHHHTTTSEEEE-HHHHHTT----

Foldseek 3Di:
DEAEDADACPPPNSVVVSLVPDFFAYEYEYHHNSLCLLAVVDPNVVVLVVCLVRYHYHYDPVSVVRNRDPD

pLDDT: mean 86.01, std 10.94, range [50.31, 95.75]